Protein AF-A0A183BVH8-F1 (afdb_monomer)

Foldseek 3Di:
DVPVVVVVVVVVVVVVVVVVVVVVVVVVVVVVVVVVVVVVVVVVVVVVVVVVVVVVVVVVVVVVVVVVVVVVVVVVVVVVVVVVVVVVDPDDDDDPDDPDDDDDDPDPPDDDPDDDDDDPPDPPDDPPVRVVVVVVVVCCVVVPDDDCPPPDPVVVVVVVVVVVVVD

Structure (mmCIF, N/CA/C/O backbone):
data_AF-A0A183BVH8-F1
#
_entry.id   AF-A0A183BVH8-F1
#
loop_
_atom_site.group_PDB
_atom_site.id
_atom_site.type_symbol
_atom_site.label_atom_id
_atom_site.label_alt_id
_atom_site.label_comp_id
_atom_site.label_asym_id
_atom_site.label_entity_id
_atom_site.label_seq_id
_atom_site.pdbx_PDB_ins_code
_atom_site.Cartn_x
_atom_site.Cartn_y
_atom_site.Cartn_z
_atom_site.occupancy
_atom_site.B_iso_or_equiv
_atom_site.auth_seq_id
_atom_site.auth_comp_id
_atom_site.auth_asym_id
_atom_site.auth_atom_id
_atom_site.pdbx_PDB_model_num
ATOM 1 N N . MET A 1 1 ? -17.096 -1.509 66.955 1.00 57.09 1 MET A N 1
ATOM 2 C CA . MET A 1 1 ? -16.947 -2.486 65.858 1.00 57.09 1 MET A CA 1
ATOM 3 C C . MET A 1 1 ? -17.703 -2.060 64.598 1.00 57.09 1 MET A C 1
ATOM 5 O O . MET A 1 1 ? -17.088 -2.008 63.557 1.00 57.09 1 MET A O 1
ATOM 9 N N . ALA A 1 2 ? -18.964 -1.615 64.663 1.00 66.88 2 ALA A N 1
ATOM 10 C CA . ALA A 1 2 ? -19.737 -1.286 63.450 1.00 66.88 2 ALA A CA 1
ATOM 11 C C . ALA A 1 2 ? -19.258 -0.079 62.595 1.00 66.88 2 ALA A C 1
ATOM 13 O O . ALA A 1 2 ? -19.595 -0.014 61.417 1.00 66.88 2 ALA A O 1
ATOM 14 N N . LEU A 1 3 ? -18.508 0.884 63.154 1.00 65.25 3 LEU A N 1
ATOM 15 C CA . LEU A 1 3 ? -18.045 2.077 62.417 1.00 65.25 3 LEU A CA 1
ATOM 16 C C . LEU A 1 3 ? -16.794 1.812 61.563 1.00 65.25 3 LEU A C 1
ATOM 18 O O . LEU A 1 3 ? -16.728 2.256 60.422 1.00 65.25 3 LEU A O 1
ATOM 22 N N . THR A 1 4 ? -15.839 1.044 62.092 1.00 74.44 4 THR A N 1
ATOM 23 C CA . THR A 1 4 ? -14.594 0.675 61.399 1.00 74.44 4 THR A CA 1
ATOM 24 C C . THR A 1 4 ? -14.875 -0.203 60.183 1.00 74.44 4 THR A C 1
ATOM 26 O O . THR A 1 4 ? -14.330 0.030 59.110 1.00 74.44 4 THR A O 1
ATOM 29 N N . ASP A 1 5 ? -15.829 -1.127 60.309 1.00 81.00 5 ASP A N 1
ATOM 30 C CA . ASP A 1 5 ? -16.226 -2.027 59.223 1.00 81.00 5 ASP A CA 1
ATOM 31 C C . ASP A 1 5 ? -16.915 -1.270 58.068 1.00 81.00 5 ASP A C 1
ATOM 33 O O . ASP A 1 5 ? -16.875 -1.697 56.914 1.00 81.00 5 ASP A O 1
ATOM 37 N N . PHE A 1 6 ? -17.559 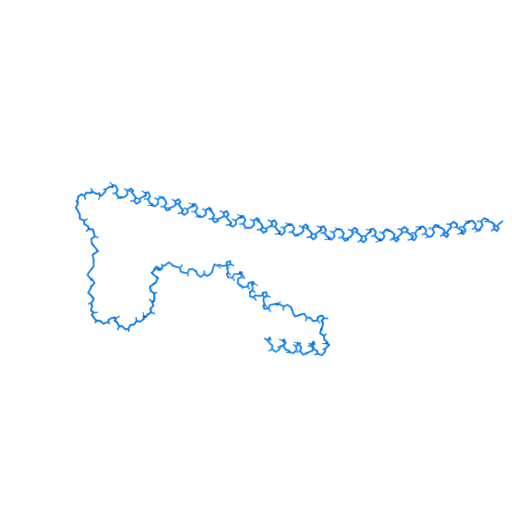-0.132 58.357 1.00 81.19 6 PHE A N 1
ATOM 38 C CA . PHE A 1 6 ? -18.201 0.715 57.347 1.00 81.19 6 PHE A CA 1
ATOM 39 C C . PHE A 1 6 ? -17.182 1.592 56.604 1.00 81.19 6 PHE A C 1
ATOM 41 O O . PHE A 1 6 ? -17.281 1.773 55.389 1.00 81.19 6 PHE A O 1
ATOM 48 N N . GLU A 1 7 ? -16.178 2.108 57.316 1.00 85.06 7 GLU A N 1
ATOM 49 C CA . GLU A 1 7 ? -15.060 2.852 56.726 1.00 85.06 7 GLU A CA 1
ATOM 50 C C . GLU A 1 7 ? -14.190 1.959 55.834 1.00 85.06 7 GLU A C 1
ATOM 52 O O . GLU A 1 7 ? -13.820 2.369 54.731 1.00 85.06 7 GLU A O 1
ATOM 57 N N . GLU A 1 8 ? -13.931 0.719 56.256 1.00 87.50 8 GLU A N 1
ATOM 58 C CA . GLU A 1 8 ? -13.212 -0.269 55.449 1.00 87.50 8 GLU A CA 1
ATOM 59 C C . GLU A 1 8 ? -13.975 -0.645 54.177 1.00 87.50 8 GLU A C 1
ATOM 61 O O . GLU A 1 8 ? -13.378 -0.661 53.101 1.00 87.50 8 GLU A O 1
ATOM 66 N N . LYS A 1 9 ? -15.294 -0.862 54.258 1.00 87.69 9 LYS A N 1
ATOM 67 C CA . LYS A 1 9 ? -16.128 -1.121 53.070 1.00 87.69 9 LYS A CA 1
ATOM 68 C C . LYS A 1 9 ? -16.124 0.048 52.094 1.00 87.69 9 LYS A C 1
ATOM 70 O O . LYS A 1 9 ? -15.887 -0.155 50.910 1.00 87.69 9 LYS A O 1
ATOM 75 N N . ARG A 1 10 ? -16.293 1.281 52.583 1.00 90.62 10 ARG A N 1
ATOM 76 C CA . ARG A 1 10 ? -16.225 2.484 51.736 1.00 90.62 10 ARG A CA 1
ATOM 77 C C . ARG A 1 10 ? -14.861 2.614 51.054 1.00 90.62 10 ARG A C 1
ATOM 79 O O . ARG A 1 10 ? -14.787 3.032 49.900 1.00 90.62 10 ARG A O 1
ATOM 86 N N . ARG A 1 11 ? -13.779 2.292 51.766 1.00 93.56 11 ARG A N 1
ATOM 87 C CA . ARG A 1 11 ? -12.427 2.318 51.204 1.00 93.56 11 ARG A CA 1
ATOM 88 C C . ARG A 1 11 ? -12.255 1.245 50.130 1.00 93.56 11 ARG A C 1
ATOM 90 O O . ARG A 1 11 ? -11.785 1.570 49.050 1.00 93.56 11 ARG A O 1
ATOM 97 N N . GLN A 1 12 ? -12.701 0.017 50.389 1.00 92.56 12 GLN A N 1
ATOM 98 C CA . GLN A 1 12 ? -12.647 -1.079 49.419 1.00 92.56 12 GLN A CA 1
ATOM 99 C C . GLN A 1 12 ? -13.472 -0.785 48.162 1.00 92.56 12 GLN A C 1
ATOM 101 O O . GLN A 1 12 ? -12.990 -1.021 47.062 1.00 92.56 12 GLN A O 1
ATOM 106 N N . GLU A 1 13 ? -14.676 -0.233 48.303 1.00 90.44 13 GLU A N 1
ATOM 107 C CA . GLU A 1 13 ? -15.511 0.169 47.164 1.00 90.44 13 GLU A CA 1
ATOM 108 C C . GLU A 1 13 ? -14.836 1.265 46.335 1.00 90.44 13 GLU A C 1
ATOM 110 O O . GLU A 1 13 ? -14.831 1.210 45.106 1.00 90.44 13 GLU A O 1
ATOM 115 N N . LYS A 1 14 ? -14.217 2.248 46.996 1.00 94.00 14 LYS A N 1
ATOM 116 C CA . LYS A 1 14 ? -13.467 3.303 46.313 1.00 94.00 14 LYS A CA 1
ATOM 117 C C . LYS A 1 14 ? -12.243 2.752 45.583 1.00 94.00 14 LYS A C 1
ATOM 119 O O . LYS A 1 14 ? -12.047 3.081 44.418 1.00 94.00 14 LYS A O 1
ATOM 124 N N . ASP A 1 15 ? -11.472 1.888 46.235 1.00 94.38 15 ASP A N 1
ATOM 125 C CA . ASP A 1 15 ? -10.290 1.260 45.644 1.00 94.38 15 ASP A CA 1
ATOM 126 C C . ASP A 1 15 ? -10.683 0.360 44.454 1.00 94.38 15 ASP A C 1
ATOM 128 O O . ASP A 1 15 ? -10.001 0.357 43.432 1.00 94.38 15 ASP A O 1
ATOM 132 N N . GLN A 1 16 ? -11.816 -0.350 44.529 1.00 94.75 16 GLN A N 1
ATOM 133 C CA . GLN A 1 16 ? -12.365 -1.127 43.409 1.00 94.75 16 GLN A CA 1
ATOM 134 C C . GLN A 1 16 ? -12.756 -0.228 42.230 1.00 94.75 16 GLN A C 1
ATOM 136 O O . GLN A 1 16 ? -12.346 -0.497 41.102 1.00 94.75 16 GLN A O 1
ATOM 141 N N . MET A 1 17 ? -13.474 0.871 42.484 1.00 91.94 17 MET A N 1
ATOM 142 C CA . MET A 1 17 ? -13.847 1.831 41.438 1.00 91.94 17 MET A CA 1
ATOM 143 C C . MET A 1 17 ? -12.625 2.503 40.795 1.00 91.94 17 MET A C 1
ATOM 145 O O . MET A 1 17 ? -12.581 2.665 39.573 1.00 91.94 17 MET A O 1
ATOM 149 N N . ASP A 1 18 ? -11.621 2.878 41.590 1.00 94.38 18 ASP A N 1
ATOM 150 C CA . ASP A 1 18 ? -10.393 3.503 41.093 1.00 94.38 18 ASP A CA 1
ATOM 151 C C . ASP A 1 18 ? -9.566 2.512 40.254 1.00 94.38 18 ASP A C 1
ATOM 153 O O . ASP A 1 18 ? -9.061 2.877 39.186 1.00 94.38 18 ASP A O 1
ATOM 157 N N . ASN A 1 19 ? -9.499 1.243 40.671 1.00 95.25 19 ASN A N 1
ATOM 158 C CA . ASN A 1 19 ? -8.846 0.177 39.911 1.00 95.25 19 ASN A CA 1
ATOM 159 C C . ASN A 1 19 ? -9.555 -0.084 38.577 1.00 95.25 19 ASN A C 1
ATOM 161 O O . ASN A 1 19 ? -8.899 -0.056 37.534 1.00 95.25 19 ASN A O 1
ATOM 165 N N . GLU A 1 20 ? -10.881 -0.244 38.571 1.00 94.38 20 GLU A N 1
ATOM 166 C CA . GLU A 1 20 ? -11.659 -0.436 37.339 1.00 94.38 20 GLU A CA 1
ATOM 167 C C . GLU A 1 20 ? -11.492 0.744 36.371 1.00 94.38 20 GLU A C 1
ATOM 169 O O . GLU A 1 20 ? -11.304 0.564 35.162 1.00 94.38 20 GLU A O 1
ATOM 174 N N . LEU A 1 21 ? -11.490 1.973 36.896 1.00 94.50 21 LEU A N 1
ATOM 175 C CA . LEU A 1 21 ? -11.267 3.171 36.094 1.00 94.50 21 LEU A CA 1
ATOM 176 C C . LEU A 1 21 ? -9.845 3.216 35.515 1.00 94.50 21 LEU A C 1
ATOM 178 O O . LEU A 1 21 ? -9.660 3.642 34.368 1.00 94.50 21 LEU A O 1
ATOM 182 N N . SER A 1 22 ? -8.846 2.778 36.284 1.00 95.69 22 SER A N 1
ATOM 183 C CA . SER A 1 22 ? -7.456 2.689 35.832 1.00 95.69 22 SER A CA 1
ATOM 184 C C . SER A 1 22 ? -7.299 1.667 34.702 1.00 95.69 22 SER A C 1
ATOM 186 O O . SER A 1 22 ? -6.742 2.005 33.655 1.00 95.69 22 SER A O 1
ATOM 188 N N . GLU A 1 23 ? -7.911 0.486 34.831 1.00 96.38 23 GLU A N 1
ATOM 189 C CA . GLU A 1 23 ? -7.872 -0.563 33.812 1.00 96.38 23 GLU A CA 1
ATOM 190 C C . GLU A 1 23 ? -8.551 -0.118 32.515 1.00 96.38 23 GLU A C 1
ATOM 192 O O . GLU A 1 23 ? -8.048 -0.349 31.411 1.00 96.38 23 GLU A O 1
ATOM 197 N N . LEU A 1 24 ? -9.704 0.549 32.619 1.00 95.31 24 LEU A N 1
ATOM 198 C CA . LEU A 1 24 ? -10.416 1.072 31.455 1.00 95.31 24 LEU A CA 1
ATOM 199 C C . LEU A 1 24 ? -9.587 2.124 30.711 1.00 95.31 24 LEU A C 1
ATOM 201 O O . LEU A 1 24 ? -9.549 2.117 29.473 1.00 95.31 24 LEU A O 1
ATOM 205 N N . ARG A 1 25 ? -8.901 3.006 31.445 1.00 95.62 25 ARG A N 1
ATOM 206 C CA . ARG A 1 25 ? -7.986 4.000 30.868 1.00 95.62 25 ARG A CA 1
ATOM 207 C C . ARG A 1 25 ? -6.783 3.336 30.213 1.00 95.62 25 ARG A C 1
ATOM 209 O O . ARG A 1 25 ? -6.469 3.678 29.075 1.00 95.62 25 ARG A O 1
ATOM 216 N N . GLU A 1 26 ? -6.164 2.356 30.863 1.00 96.12 26 GLU A N 1
ATOM 217 C CA . GLU A 1 26 ? -5.031 1.614 30.308 1.00 96.12 26 GLU A CA 1
ATOM 218 C C . GLU A 1 26 ? -5.421 0.891 29.011 1.00 96.12 26 GLU A C 1
ATOM 220 O O . GLU A 1 26 ? -4.751 1.040 27.990 1.00 96.12 26 GLU A O 1
ATOM 225 N N . ARG A 1 27 ? -6.580 0.219 28.976 1.00 95.12 27 ARG A N 1
ATOM 226 C CA . ARG A 1 27 ? -7.105 -0.413 27.750 1.00 95.12 27 ARG A CA 1
ATOM 227 C C . ARG A 1 27 ? -7.407 0.595 26.642 1.00 95.12 27 ARG A C 1
ATOM 229 O O . ARG A 1 27 ? -7.342 0.252 25.460 1.00 95.12 27 ARG A O 1
ATOM 236 N N . GLN A 1 28 ? -7.803 1.824 26.971 1.00 93.75 28 GLN A N 1
ATOM 237 C C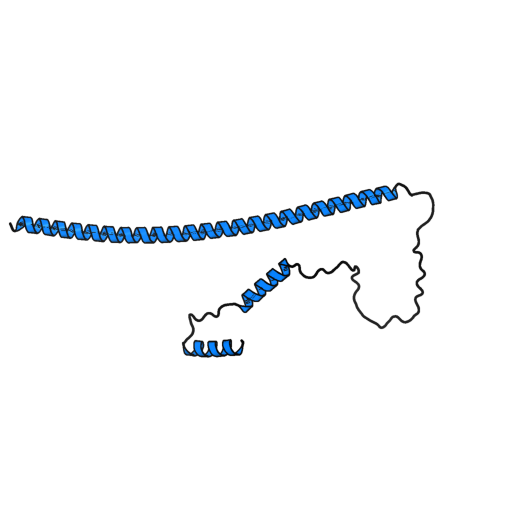A . GLN A 1 28 ? -7.975 2.876 25.963 1.00 93.75 28 GLN A CA 1
ATOM 238 C C . GLN A 1 28 ? -6.638 3.391 25.435 1.00 93.75 28 GLN A C 1
ATOM 240 O O . GLN A 1 28 ? -6.514 3.585 24.224 1.00 93.75 28 GLN A O 1
ATOM 245 N N . ILE A 1 29 ? -5.659 3.604 26.317 1.00 96.12 29 ILE A N 1
ATOM 246 C CA . ILE A 1 29 ? -4.307 4.032 25.946 1.00 96.12 29 ILE A CA 1
ATOM 247 C C . ILE A 1 29 ? -3.677 2.971 25.053 1.00 96.12 29 ILE A C 1
ATOM 249 O O . ILE A 1 29 ? -3.266 3.293 23.946 1.00 96.12 29 ILE A O 1
ATOM 253 N N . ARG A 1 30 ? -3.741 1.700 25.451 1.00 95.88 30 ARG A N 1
ATOM 254 C CA . ARG A 1 30 ? -3.239 0.575 24.663 1.00 95.88 30 ARG A CA 1
ATOM 255 C C . ARG A 1 30 ? -3.845 0.525 23.259 1.00 95.88 30 ARG A C 1
ATOM 257 O O . ARG A 1 30 ? -3.108 0.489 22.285 1.00 95.88 30 ARG A O 1
ATOM 264 N N . ARG A 1 31 ? -5.170 0.658 23.125 1.00 93.94 31 ARG A N 1
ATOM 265 C CA . ARG A 1 31 ? -5.837 0.715 21.807 1.00 93.94 31 ARG A CA 1
ATOM 266 C C . ARG A 1 31 ? -5.468 1.947 20.976 1.00 93.94 31 ARG A C 1
ATOM 268 O O . ARG A 1 31 ? -5.634 1.946 19.757 1.00 93.94 31 ARG A O 1
ATOM 275 N N . LYS A 1 32 ? -5.076 3.056 21.606 1.00 96.62 32 LYS A N 1
ATOM 276 C CA . LYS A 1 32 ? -4.555 4.231 20.888 1.00 96.62 32 LYS A CA 1
ATOM 277 C C . LYS A 1 32 ? -3.112 4.000 20.448 1.00 96.62 32 LYS A C 1
ATOM 279 O O . LYS A 1 32 ? -2.790 4.335 19.315 1.00 96.62 32 LYS A O 1
ATOM 284 N N . GLU A 1 33 ? -2.292 3.410 21.309 1.00 94.81 33 GLU A N 1
ATOM 285 C CA . GLU A 1 33 ? -0.899 3.064 21.033 1.00 94.81 33 GLU A CA 1
ATOM 286 C C . GLU A 1 33 ? -0.805 2.050 19.886 1.00 94.81 33 GLU A C 1
ATOM 288 O O . GLU A 1 33 ? -0.092 2.300 18.924 1.00 94.81 33 GLU A O 1
ATOM 293 N N . GLU A 1 34 ? -1.599 0.976 19.926 1.00 92.69 34 GLU A N 1
ATOM 294 C CA . GLU A 1 34 ? -1.659 -0.057 18.881 1.00 92.69 34 GLU A CA 1
ATOM 295 C C . GLU A 1 34 ? -2.040 0.552 17.524 1.00 92.69 34 GLU A C 1
ATOM 297 O O . GLU A 1 34 ? -1.325 0.375 16.543 1.00 92.69 34 GLU A O 1
ATOM 302 N N . ARG A 1 35 ? -3.089 1.387 17.472 1.00 93.25 35 ARG A N 1
ATOM 303 C CA . ARG A 1 35 ? -3.467 2.097 16.234 1.00 93.25 35 ARG A CA 1
ATOM 304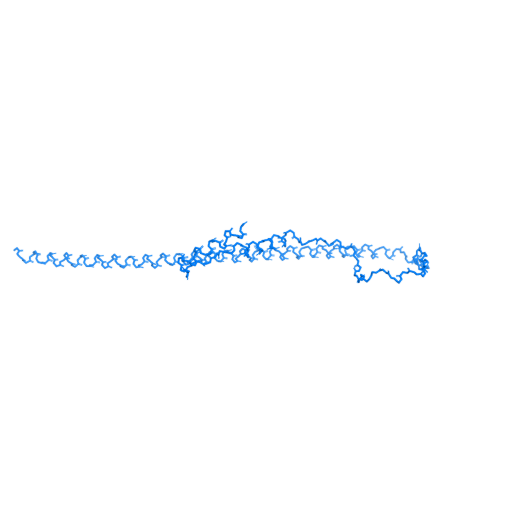 C C . ARG A 1 35 ? -2.373 3.035 15.732 1.00 93.25 35 ARG A C 1
ATOM 306 O O . ARG A 1 35 ? -2.144 3.119 14.530 1.00 93.25 35 ARG A O 1
ATOM 313 N N . LYS A 1 36 ? -1.699 3.740 16.642 1.00 94.56 36 LYS A N 1
ATOM 314 C CA . LYS A 1 36 ? -0.596 4.644 16.300 1.00 94.56 36 LYS A CA 1
ATOM 315 C C . LYS A 1 36 ? 0.608 3.870 15.754 1.00 94.56 36 LYS A C 1
ATOM 317 O O . LYS A 1 36 ? 1.251 4.347 14.824 1.00 94.56 36 LYS A O 1
ATOM 322 N N . GLN A 1 37 ? 0.909 2.699 16.314 1.00 93.62 37 GLN A N 1
ATOM 323 C CA . GLN A 1 37 ? 1.978 1.819 15.841 1.00 93.62 37 GLN A CA 1
ATOM 324 C C . GLN A 1 37 ? 1.643 1.239 14.464 1.00 93.62 37 GLN A C 1
ATOM 326 O O . GLN A 1 37 ? 2.449 1.380 13.549 1.00 93.62 37 GLN A O 1
ATOM 331 N N . GLU A 1 38 ? 0.435 0.705 14.269 1.00 89.31 38 GLU A N 1
ATOM 332 C CA . GLU A 1 38 ? -0.016 0.193 12.967 1.00 89.31 38 GLU A CA 1
ATOM 333 C C . GLU A 1 38 ? -0.010 1.281 11.877 1.00 89.31 38 GLU A C 1
ATOM 335 O O . GLU A 1 38 ? 0.426 1.044 10.746 1.00 89.31 38 GLU A O 1
ATOM 340 N N . GLU A 1 39 ? -0.448 2.502 12.203 1.00 91.50 39 GLU A N 1
ATOM 341 C CA . GLU A 1 39 ? -0.404 3.637 11.276 1.00 91.50 39 GLU A CA 1
ATOM 342 C C . GLU A 1 39 ? 1.039 4.038 10.938 1.00 91.50 39 GLU A C 1
ATOM 344 O O . GLU A 1 39 ? 1.360 4.271 9.769 1.00 91.50 39 GLU A O 1
ATOM 349 N N . ALA A 1 40 ? 1.928 4.069 11.935 1.00 94.50 40 ALA A N 1
ATOM 350 C CA . ALA A 1 40 ? 3.341 4.362 11.734 1.00 94.50 40 ALA A CA 1
ATOM 351 C C . ALA A 1 40 ? 4.034 3.294 10.871 1.00 94.50 40 ALA A C 1
ATOM 353 O O . ALA A 1 40 ? 4.803 3.645 9.974 1.00 94.50 40 ALA A O 1
ATOM 354 N N . GLU A 1 41 ? 3.733 2.012 11.080 1.00 93.00 41 GLU A N 1
ATOM 355 C CA . GLU A 1 41 ? 4.257 0.908 10.270 1.00 93.00 41 GLU A CA 1
ATOM 356 C C . GLU A 1 41 ? 3.755 0.975 8.825 1.00 93.00 41 GLU A C 1
ATOM 358 O O . GLU A 1 41 ? 4.545 0.857 7.883 1.00 93.00 41 GLU A O 1
ATOM 363 N N . MET A 1 42 ? 2.461 1.244 8.617 1.00 87.00 42 MET A N 1
ATOM 364 C CA . MET A 1 42 ? 1.921 1.447 7.271 1.00 87.00 42 MET A CA 1
ATOM 365 C C . MET A 1 42 ? 2.533 2.668 6.579 1.00 87.00 42 MET A C 1
ATOM 367 O O . MET A 1 42 ? 2.852 2.599 5.389 1.00 87.00 42 MET A O 1
ATOM 371 N N . ALA A 1 43 ? 2.730 3.774 7.297 1.00 92.94 43 ALA A N 1
ATOM 372 C CA . ALA A 1 43 ? 3.373 4.966 6.755 1.00 92.94 43 ALA A CA 1
ATOM 373 C C . ALA A 1 43 ? 4.849 4.711 6.407 1.00 92.94 43 ALA A C 1
ATOM 375 O O . ALA A 1 43 ? 5.308 5.122 5.339 1.00 92.94 43 ALA A O 1
ATOM 376 N N . ALA A 1 44 ? 5.585 3.993 7.259 1.00 90.19 44 ALA A N 1
ATOM 377 C CA . ALA A 1 44 ? 6.971 3.609 7.005 1.00 90.19 44 ALA A CA 1
ATOM 378 C C . ALA A 1 44 ? 7.087 2.688 5.783 1.00 90.19 44 ALA A C 1
ATOM 380 O O . ALA A 1 44 ? 7.936 2.915 4.920 1.00 90.19 44 ALA A O 1
ATOM 381 N N . ARG A 1 45 ? 6.186 1.707 5.652 1.00 88.25 45 ARG A N 1
ATOM 382 C CA . ARG A 1 45 ? 6.138 0.812 4.491 1.00 88.25 45 ARG A CA 1
ATOM 383 C C . ARG A 1 45 ? 5.850 1.571 3.196 1.00 88.25 45 ARG A C 1
ATOM 385 O O . ARG A 1 45 ? 6.537 1.351 2.204 1.00 88.25 45 ARG A O 1
ATOM 392 N N . ARG A 1 46 ? 4.902 2.517 3.214 1.00 88.81 46 ARG A N 1
ATOM 393 C CA . ARG A 1 46 ? 4.626 3.392 2.059 1.00 88.81 46 ARG A CA 1
ATOM 394 C C . ARG A 1 46 ? 5.845 4.225 1.672 1.00 88.81 46 ARG A C 1
ATOM 396 O O . ARG A 1 46 ? 6.189 4.261 0.497 1.00 88.81 46 ARG A O 1
ATOM 403 N N . ARG A 1 47 ? 6.534 4.829 2.648 1.00 90.19 47 ARG A N 1
ATOM 404 C CA . ARG A 1 47 ? 7.769 5.589 2.394 1.00 90.19 47 ARG A CA 1
ATOM 405 C C . ARG A 1 47 ? 8.866 4.718 1.791 1.00 90.19 47 ARG A C 1
ATOM 407 O O . ARG A 1 47 ? 9.516 5.146 0.847 1.00 90.19 47 ARG A O 1
ATOM 414 N N . GLN A 1 48 ? 9.054 3.499 2.296 1.00 90.56 48 GLN A N 1
ATOM 415 C CA . GLN A 1 48 ? 10.057 2.583 1.757 1.00 90.56 48 GLN A CA 1
ATOM 416 C C . GLN A 1 48 ? 9.729 2.163 0.316 1.00 90.56 48 GLN A C 1
ATOM 418 O O . GLN A 1 48 ? 10.628 2.103 -0.521 1.00 90.56 48 GLN A O 1
ATOM 423 N N . ASP A 1 49 ? 8.459 1.895 0.010 1.00 88.00 49 ASP A N 1
ATOM 424 C CA . ASP A 1 49 ? 8.026 1.543 -1.344 1.00 88.00 49 ASP A CA 1
ATOM 425 C C . ASP A 1 49 ? 8.154 2.730 -2.317 1.00 88.00 49 ASP A C 1
ATOM 427 O O . ASP A 1 49 ? 8.590 2.543 -3.454 1.00 88.00 49 ASP A O 1
ATOM 431 N N . GLU A 1 50 ? 7.837 3.954 -1.881 1.00 88.94 50 GLU A N 1
ATOM 432 C CA . GLU A 1 50 ? 8.062 5.181 -2.659 1.00 88.94 50 GLU A CA 1
ATOM 433 C C . GLU A 1 50 ? 9.552 5.443 -2.897 1.00 88.94 50 GLU A C 1
ATOM 435 O O . GLU A 1 50 ? 9.951 5.754 -4.019 1.00 88.94 50 GLU A O 1
ATOM 440 N N . GLU A 1 51 ? 10.397 5.260 -1.881 1.00 88.06 51 GLU A N 1
ATOM 441 C CA . GLU A 1 51 ? 11.845 5.432 -2.010 1.00 88.06 51 GLU A CA 1
ATOM 442 C C . GLU A 1 51 ? 12.460 4.381 -2.943 1.00 88.06 51 GLU A C 1
ATOM 444 O O . GLU A 1 51 ? 13.325 4.710 -3.755 1.00 88.06 51 GLU A O 1
ATOM 449 N N . ARG A 1 52 ? 11.988 3.128 -2.887 1.00 89.50 52 ARG A N 1
ATOM 450 C CA . ARG A 1 52 ? 12.392 2.072 -3.830 1.00 89.50 52 ARG A CA 1
ATOM 451 C C . ARG A 1 52 ? 11.991 2.420 -5.257 1.00 89.50 52 ARG A C 1
ATOM 453 O O . ARG A 1 52 ? 12.837 2.363 -6.141 1.00 89.50 52 ARG A O 1
ATOM 460 N N . ARG A 1 53 ? 10.745 2.851 -5.481 1.00 89.50 53 ARG A N 1
ATOM 461 C CA . ARG A 1 53 ? 10.296 3.294 -6.812 1.00 89.50 53 ARG A CA 1
ATOM 462 C C . ARG A 1 53 ? 11.130 4.456 -7.332 1.00 89.50 53 ARG A C 1
ATOM 464 O O . ARG A 1 53 ? 11.563 4.424 -8.477 1.00 89.50 53 ARG A O 1
ATOM 471 N N . ARG A 1 54 ? 11.401 5.446 -6.482 1.00 91.06 54 ARG A N 1
ATOM 472 C CA . ARG A 1 54 ? 12.228 6.596 -6.845 1.00 91.06 54 ARG A CA 1
ATOM 473 C C . ARG A 1 54 ? 13.653 6.178 -7.211 1.00 91.06 54 ARG A C 1
ATOM 475 O O . ARG A 1 54 ? 14.159 6.625 -8.233 1.00 91.06 54 ARG A O 1
ATOM 482 N N . LYS A 1 55 ? 14.279 5.298 -6.424 1.00 91.50 55 LYS A N 1
ATOM 483 C CA . LYS A 1 55 ? 15.613 4.750 -6.723 1.00 91.50 55 LYS A CA 1
ATOM 484 C C . LYS A 1 55 ? 15.627 3.970 -8.035 1.00 91.50 55 LYS A C 1
ATOM 486 O O . LYS A 1 55 ? 16.521 4.184 -8.846 1.00 91.50 55 LYS A O 1
ATOM 491 N N . ASP A 1 56 ? 14.621 3.135 -8.282 1.00 86.88 56 ASP A N 1
ATOM 492 C CA . ASP A 1 56 ? 14.511 2.366 -9.524 1.00 86.88 56 ASP A CA 1
ATOM 493 C C . ASP A 1 56 ? 14.323 3.280 -10.752 1.00 86.88 56 ASP A C 1
ATOM 495 O O . ASP A 1 56 ? 14.886 3.024 -11.820 1.00 86.88 56 ASP A O 1
ATOM 499 N N . GLU A 1 57 ? 13.550 4.361 -10.621 1.00 87.56 57 GLU A N 1
ATOM 500 C CA . GLU A 1 57 ? 13.364 5.371 -11.671 1.00 87.56 57 GLU A CA 1
ATOM 501 C C . GLU A 1 57 ? 14.639 6.186 -11.923 1.00 87.56 57 GLU A C 1
ATOM 503 O O . GLU A 1 57 ? 15.027 6.377 -13.080 1.00 87.56 57 GLU A O 1
ATOM 508 N N . GLU A 1 58 ? 15.325 6.617 -10.862 1.00 88.88 58 GLU A N 1
ATOM 509 C CA . GLU A 1 58 ? 16.608 7.320 -10.947 1.00 88.88 58 GLU A CA 1
ATOM 510 C C . GLU A 1 58 ? 17.694 6.421 -11.563 1.00 88.88 58 GLU A C 1
ATOM 512 O O . GLU A 1 58 ? 18.424 6.871 -12.445 1.00 88.88 58 GLU A O 1
ATOM 517 N N . GLU A 1 59 ? 17.756 5.133 -11.210 1.00 89.50 59 GLU A N 1
ATOM 518 C CA . GLU A 1 59 ? 18.711 4.178 -11.786 1.00 89.50 59 GLU A CA 1
ATOM 519 C C . GLU A 1 59 ? 18.403 3.879 -13.262 1.00 89.50 59 GLU A C 1
ATOM 521 O O . GLU A 1 59 ? 19.314 3.825 -14.096 1.00 89.50 59 GLU A O 1
ATOM 526 N N . ARG A 1 60 ? 17.123 3.729 -13.630 1.00 87.31 60 ARG A N 1
ATOM 527 C CA . ARG A 1 60 ? 16.715 3.585 -15.039 1.00 87.31 60 ARG A CA 1
ATOM 528 C C . ARG A 1 60 ? 17.089 4.816 -15.856 1.00 87.31 60 ARG A C 1
ATOM 530 O O . ARG A 1 60 ? 17.598 4.669 -16.968 1.00 87.31 60 ARG A O 1
ATOM 537 N N . LYS A 1 61 ? 16.866 6.013 -15.310 1.00 91.75 61 LYS A N 1
ATOM 538 C CA . LYS A 1 61 ? 17.235 7.273 -15.962 1.00 91.75 61 LYS A CA 1
ATOM 539 C C . LYS A 1 61 ? 18.753 7.410 -16.092 1.00 91.75 61 LYS A C 1
ATOM 541 O O . LYS A 1 61 ? 19.229 7.717 -17.180 1.00 91.75 61 LYS A O 1
ATOM 546 N N . ALA A 1 62 ? 19.509 7.102 -15.039 1.00 91.88 62 ALA A N 1
ATOM 547 C CA . ALA A 1 62 ? 20.969 7.140 -15.055 1.00 91.88 62 ALA A CA 1
ATOM 548 C C . ALA A 1 62 ? 21.557 6.164 -16.088 1.00 91.88 62 ALA A C 1
ATOM 550 O O . ALA A 1 62 ? 22.432 6.543 -16.865 1.00 91.88 62 ALA A O 1
ATOM 551 N N . LYS A 1 63 ? 21.037 4.931 -16.177 1.00 91.38 63 LYS A N 1
ATOM 552 C CA . LYS A 1 63 ? 21.449 3.966 -17.213 1.00 91.38 63 LYS A CA 1
ATOM 553 C C . LYS A 1 63 ? 21.146 4.472 -18.622 1.00 91.38 63 LYS A C 1
ATOM 555 O O . LYS A 1 63 ? 21.993 4.355 -19.503 1.00 91.38 63 LYS A O 1
ATOM 560 N N . ALA A 1 64 ? 19.972 5.069 -18.831 1.00 90.94 64 ALA A N 1
ATOM 561 C CA . ALA A 1 64 ? 19.605 5.641 -20.122 1.00 90.94 64 ALA A CA 1
ATOM 562 C C . ALA A 1 64 ? 20.504 6.826 -20.519 1.00 90.94 64 ALA A C 1
ATOM 564 O O . ALA A 1 64 ? 20.866 6.941 -21.690 1.00 90.94 64 ALA A O 1
ATOM 565 N N . GLU A 1 65 ? 20.891 7.685 -19.571 1.00 90.31 65 GLU A N 1
ATOM 566 C CA . GLU A 1 65 ? 21.832 8.778 -19.839 1.00 90.31 65 GLU A CA 1
ATOM 567 C C . GLU A 1 65 ? 23.239 8.263 -20.147 1.00 90.31 65 GLU A C 1
ATOM 569 O O . GLU A 1 65 ? 23.822 8.706 -21.133 1.00 90.31 65 GLU A O 1
ATOM 574 N N . VAL A 1 66 ? 23.751 7.275 -19.406 1.00 90.62 66 VAL A N 1
ATOM 575 C CA . VAL A 1 66 ? 25.060 6.655 -19.686 1.00 90.62 66 VAL A CA 1
ATOM 576 C C . VAL A 1 66 ? 25.090 5.973 -21.058 1.00 90.62 66 VAL A C 1
ATOM 578 O O . VAL A 1 66 ? 26.066 6.091 -21.796 1.00 90.62 66 VAL A O 1
ATOM 581 N N . ASP A 1 67 ? 24.027 5.268 -21.441 1.00 87.31 67 ASP A N 1
ATOM 582 C CA . ASP A 1 67 ? 23.953 4.653 -22.769 1.00 87.31 67 ASP A CA 1
ATOM 583 C C . ASP A 1 67 ? 23.828 5.707 -23.879 1.00 87.31 67 ASP A C 1
ATOM 585 O O . ASP A 1 67 ? 24.377 5.534 -24.974 1.00 87.31 67 ASP A O 1
ATOM 589 N N . LYS A 1 68 ? 23.138 6.822 -23.611 1.00 91.62 68 LYS A N 1
ATOM 590 C CA . LYS A 1 68 ? 23.033 7.945 -24.547 1.00 91.62 68 LYS A CA 1
ATOM 591 C C . LYS A 1 68 ? 24.385 8.631 -24.742 1.00 91.62 68 LYS A C 1
ATOM 593 O O . LYS A 1 68 ? 24.763 8.841 -25.894 1.00 91.62 68 LYS A O 1
ATOM 598 N N . THR A 1 69 ? 25.122 8.915 -23.668 1.00 89.06 69 THR A N 1
ATOM 599 C CA . THR A 1 69 ? 26.452 9.537 -23.756 1.00 89.06 69 THR A CA 1
ATOM 600 C C . THR A 1 69 ? 27.437 8.624 -24.473 1.00 89.06 69 THR A C 1
ATOM 602 O O . THR A 1 69 ? 28.073 9.074 -25.421 1.00 89.06 69 THR A O 1
ATOM 605 N N . LYS A 1 70 ? 27.472 7.320 -24.159 1.00 90.88 70 LYS A N 1
ATOM 606 C CA . LYS A 1 70 ? 28.291 6.342 -24.904 1.00 90.88 70 LYS A CA 1
ATOM 607 C C . LYS A 1 70 ? 27.960 6.322 -26.394 1.00 90.88 70 LYS A C 1
ATOM 609 O O . LYS A 1 70 ? 28.851 6.318 -27.238 1.00 90.88 70 LYS A O 1
ATOM 614 N N . ARG A 1 71 ? 26.671 6.354 -26.748 1.00 89.25 71 ARG A N 1
ATOM 615 C CA . ARG A 1 71 ? 26.238 6.367 -28.152 1.00 89.25 71 ARG A CA 1
ATOM 616 C C . ARG A 1 71 ? 26.599 7.671 -28.866 1.00 89.25 71 ARG A C 1
ATOM 618 O O . ARG A 1 71 ? 26.860 7.645 -30.069 1.00 89.25 71 ARG A O 1
ATOM 625 N N . GLU A 1 72 ? 26.574 8.802 -28.170 1.00 89.81 72 GLU A N 1
ATOM 626 C CA . GLU A 1 72 ? 27.015 10.098 -28.698 1.00 89.81 72 GLU A CA 1
ATOM 627 C C . GLU A 1 72 ? 28.538 10.154 -28.859 1.00 89.81 72 GLU A C 1
ATOM 629 O O . GLU A 1 72 ? 29.012 10.605 -29.902 1.00 89.81 72 GLU A O 1
ATOM 634 N N . GLU A 1 73 ? 29.301 9.615 -27.908 1.00 87.69 73 GLU A N 1
ATOM 635 C CA . GLU A 1 73 ? 30.758 9.474 -27.987 1.00 87.69 73 GLU A CA 1
ATOM 636 C C . GLU A 1 73 ? 31.180 8.564 -29.144 1.00 87.69 73 GLU A C 1
ATOM 638 O O . GLU A 1 73 ? 32.033 8.952 -29.940 1.00 87.69 73 GLU A O 1
ATOM 643 N N . ASP A 1 74 ? 30.532 7.410 -29.323 1.00 85.69 74 ASP A N 1
ATOM 644 C CA . ASP A 1 74 ? 30.794 6.507 -30.449 1.00 85.69 74 ASP A CA 1
ATOM 645 C C . ASP A 1 74 ? 30.434 7.145 -31.793 1.00 85.69 74 ASP A C 1
ATOM 647 O O . ASP A 1 74 ? 31.176 7.018 -32.771 1.00 85.69 74 ASP A O 1
ATOM 65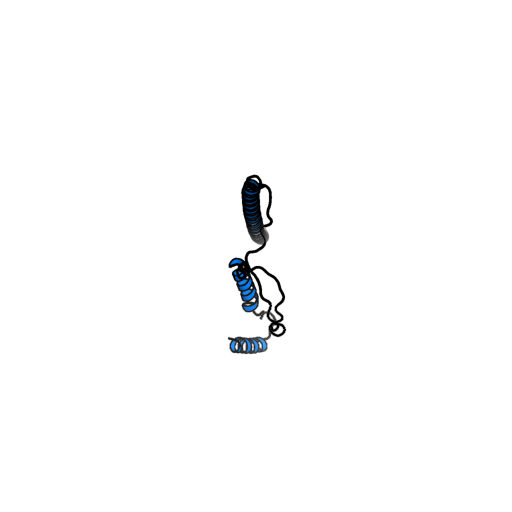1 N N . LYS A 1 75 ? 29.313 7.878 -31.863 1.00 88.75 75 LYS A N 1
ATOM 652 C CA . LYS A 1 75 ? 28.949 8.652 -33.060 1.00 88.75 75 LYS A CA 1
ATOM 653 C C . LYS A 1 75 ? 29.980 9.734 -33.353 1.00 88.75 75 LYS A C 1
ATOM 655 O O . LYS A 1 75 ? 30.377 9.870 -34.508 1.00 88.75 75 LYS A O 1
ATOM 660 N N . ARG A 1 76 ? 30.431 10.469 -32.334 1.00 87.06 76 ARG A N 1
ATOM 661 C CA . ARG A 1 76 ? 31.446 11.520 -32.462 1.00 87.06 76 ARG A CA 1
ATOM 662 C C . ARG A 1 76 ? 32.790 10.936 -32.888 1.00 87.06 76 ARG A C 1
ATOM 664 O O . ARG A 1 76 ? 33.399 11.458 -33.813 1.00 87.06 76 ARG A O 1
ATOM 671 N N . LYS A 1 77 ? 33.210 9.812 -32.303 1.00 87.69 77 LYS A N 1
ATOM 672 C CA . LYS A 1 77 ? 34.427 9.077 -32.677 1.00 87.69 77 LYS A CA 1
ATOM 673 C C . LYS A 1 77 ? 34.344 8.542 -34.107 1.00 87.69 77 LYS A C 1
ATOM 675 O O . LYS A 1 77 ? 35.290 8.692 -34.875 1.00 87.69 77 LYS A O 1
ATOM 680 N N . ARG A 1 78 ? 33.196 7.986 -34.510 1.00 85.31 78 ARG A N 1
ATOM 681 C CA . ARG A 1 78 ? 32.942 7.552 -35.894 1.00 85.31 78 ARG A CA 1
ATOM 682 C C . ARG A 1 78 ? 32.964 8.728 -36.867 1.00 85.31 78 ARG A C 1
ATOM 684 O O . ARG A 1 78 ? 33.543 8.600 -37.939 1.00 85.31 78 ARG A O 1
ATOM 691 N N . GLN A 1 79 ? 32.354 9.857 -36.507 1.00 83.75 79 GLN A N 1
ATOM 692 C CA . GLN A 1 79 ? 32.374 11.075 -37.316 1.00 83.75 79 GLN A CA 1
ATOM 693 C C . GLN A 1 79 ? 33.793 11.635 -37.437 1.00 83.75 79 GLN A C 1
ATOM 695 O O . GLN A 1 79 ? 34.185 12.022 -38.528 1.00 83.75 79 GLN A O 1
ATOM 700 N N . GLN A 1 80 ? 34.582 11.612 -36.362 1.00 82.31 80 GLN A N 1
ATOM 701 C CA . GLN A 1 80 ? 35.979 12.039 -36.373 1.00 82.31 80 GLN A CA 1
ATOM 702 C C . GLN A 1 80 ? 36.848 11.132 -37.257 1.00 82.31 80 GLN A C 1
ATOM 704 O O . GLN A 1 80 ? 37.652 11.642 -38.031 1.00 82.31 80 GLN A O 1
ATOM 709 N N . MET A 1 81 ? 36.654 9.807 -37.218 1.00 77.62 81 MET A N 1
ATOM 710 C CA . MET A 1 81 ? 37.355 8.884 -38.123 1.00 77.62 81 MET A CA 1
ATOM 711 C C . MET A 1 81 ? 36.916 9.042 -39.590 1.00 77.62 81 MET A C 1
ATOM 713 O O . MET A 1 81 ? 37.757 9.003 -40.482 1.00 77.62 81 MET A O 1
ATOM 717 N N . MET A 1 82 ? 35.626 9.285 -39.854 1.00 73.69 82 MET A N 1
ATOM 718 C CA . MET A 1 82 ? 35.114 9.604 -41.200 1.00 73.69 82 MET A CA 1
ATOM 719 C C . MET A 1 82 ? 35.639 10.948 -41.724 1.00 73.69 82 MET A C 1
ATOM 721 O O . MET A 1 82 ? 36.003 11.054 -42.890 1.00 73.69 82 MET A O 1
ATOM 725 N N . ALA A 1 83 ? 35.714 11.969 -40.869 1.00 65.50 83 ALA A N 1
ATOM 726 C CA . ALA A 1 83 ? 36.268 13.272 -41.222 1.00 65.50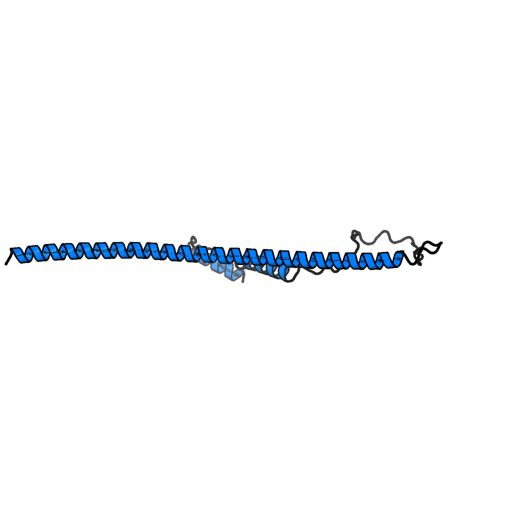 83 ALA A CA 1
ATOM 727 C C . ALA A 1 83 ? 37.787 13.198 -41.459 1.00 65.50 83 ALA A C 1
ATOM 729 O O . ALA A 1 83 ? 38.292 13.852 -42.366 1.00 65.50 83 ALA A O 1
ATOM 730 N N . GLY A 1 84 ? 38.504 12.345 -40.717 1.00 57.25 84 GLY A N 1
ATOM 731 C CA . GLY A 1 84 ? 39.916 12.042 -40.969 1.00 57.25 84 GLY A CA 1
ATOM 732 C C . GLY A 1 84 ? 40.160 11.312 -42.296 1.00 57.25 84 GLY A C 1
ATOM 733 O O . GLY A 1 84 ? 41.197 11.517 -42.918 1.00 57.25 84 GLY A O 1
ATOM 734 N N . ALA A 1 85 ? 39.191 10.524 -42.774 1.00 54.31 85 ALA A N 1
ATOM 735 C CA . ALA A 1 85 ? 39.256 9.851 -44.074 1.00 54.31 85 ALA A CA 1
ATOM 736 C C . ALA A 1 85 ? 38.892 10.759 -45.268 1.00 54.31 85 ALA A C 1
ATOM 738 O O . ALA A 1 85 ? 39.213 10.419 -46.403 1.00 54.31 85 ALA A O 1
ATOM 739 N N . PHE A 1 86 ? 38.256 11.915 -45.038 1.00 47.22 86 PHE A N 1
ATOM 740 C CA . PHE A 1 86 ? 37.906 12.868 -46.102 1.00 47.22 86 PHE A CA 1
ATOM 741 C C . PHE A 1 86 ? 39.010 13.904 -46.379 1.00 47.22 86 PHE A C 1
ATOM 743 O O . PHE A 1 86 ? 39.138 14.380 -47.503 1.00 47.22 86 PHE A O 1
ATOM 750 N N . VAL A 1 87 ? 39.865 14.219 -45.399 1.00 46.81 87 VAL A N 1
ATOM 751 C CA . VAL A 1 87 ? 40.967 15.189 -45.584 1.00 46.81 87 VAL A CA 1
ATOM 752 C C . VAL A 1 87 ? 42.172 14.587 -46.336 1.00 46.81 87 VAL A C 1
ATOM 754 O O . VAL A 1 87 ? 43.005 15.325 -46.849 1.00 46.81 87 VAL A O 1
ATOM 757 N N . GLY A 1 88 ? 42.251 13.259 -46.480 1.00 46.41 88 GLY A N 1
ATOM 758 C CA . GLY A 1 88 ? 43.350 12.578 -47.182 1.00 46.41 88 GLY A CA 1
ATOM 759 C C . GLY A 1 88 ? 43.128 12.285 -48.671 1.00 46.41 88 GLY A C 1
ATOM 760 O O . GLY A 1 88 ? 43.965 11.615 -49.267 1.00 46.41 88 GLY A O 1
ATOM 761 N N . GLY A 1 89 ? 42.015 12.717 -49.275 1.00 41.34 89 GLY A N 1
ATOM 762 C CA . GLY A 1 89 ? 41.603 12.192 -50.583 1.00 41.34 89 GLY A CA 1
ATOM 763 C C . GLY A 1 89 ? 40.826 13.142 -51.486 1.00 41.34 89 GLY A C 1
ATOM 764 O O . GLY A 1 89 ? 40.059 12.663 -52.312 1.00 41.34 89 GLY A O 1
ATOM 765 N N . VAL A 1 90 ? 41.013 14.460 -51.374 1.00 38.41 90 VAL A N 1
ATOM 766 C CA . VAL A 1 90 ? 40.596 15.391 -52.441 1.00 38.41 90 VAL A CA 1
ATOM 767 C C . VAL A 1 90 ? 41.812 15.695 -53.313 1.00 38.41 90 VAL A C 1
ATOM 769 O O . VAL A 1 90 ? 42.305 16.816 -53.392 1.00 38.41 90 VAL A O 1
ATOM 772 N N . GLY A 1 91 ? 42.325 14.626 -53.925 1.00 38.09 91 GLY A N 1
ATOM 773 C CA . GLY A 1 91 ? 42.983 14.727 -55.214 1.00 38.09 91 GLY A CA 1
ATOM 774 C C . GLY A 1 91 ? 41.899 14.993 -56.253 1.00 38.09 91 GLY A C 1
ATOM 775 O O . GLY A 1 91 ? 40.916 14.264 -56.343 1.00 38.09 91 GLY A O 1
ATOM 776 N N . GLU A 1 92 ? 42.066 16.112 -56.937 1.00 43.72 92 GLU A N 1
ATOM 777 C CA . GLU A 1 92 ? 41.477 16.516 -58.207 1.00 43.72 92 GLU A CA 1
ATOM 778 C C . GLU A 1 92 ? 40.764 15.406 -59.013 1.00 43.72 92 GLU A C 1
ATOM 780 O O . GLU A 1 92 ? 41.376 14.439 -59.457 1.00 43.72 92 GLU A O 1
ATOM 785 N N . GLY A 1 93 ? 39.462 15.608 -59.251 1.00 46.88 93 GLY A N 1
ATOM 786 C CA . GLY A 1 93 ? 38.703 14.970 -60.330 1.00 46.88 93 GLY A CA 1
ATOM 787 C C . GLY A 1 93 ? 38.130 13.575 -60.045 1.00 46.88 93 GLY A C 1
ATOM 788 O O . GLY A 1 93 ? 38.866 12.599 -59.976 1.00 46.88 93 GLY A O 1
ATOM 789 N N . THR A 1 94 ? 36.789 13.489 -60.003 1.00 43.03 94 THR A N 1
ATOM 790 C CA . THR A 1 94 ? 35.894 12.374 -60.432 1.00 43.03 94 THR A CA 1
ATOM 791 C C . THR A 1 94 ? 34.752 12.127 -59.421 1.00 43.03 94 THR A C 1
ATOM 793 O O . THR A 1 94 ? 35.018 11.876 -58.246 1.00 43.03 94 THR A O 1
ATOM 796 N N . PRO A 1 95 ? 33.466 12.144 -59.837 1.00 49.28 95 PRO A N 1
ATOM 797 C CA . PRO A 1 95 ? 32.355 11.719 -58.984 1.00 49.28 95 PRO A CA 1
ATOM 798 C C . PRO A 1 95 ? 32.240 10.179 -58.967 1.00 49.28 95 PRO A C 1
ATOM 800 O O . PRO A 1 95 ? 32.227 9.576 -60.043 1.00 49.28 95 PRO A O 1
ATOM 803 N N . PRO A 1 96 ? 32.085 9.500 -57.810 1.00 53.03 96 PRO A N 1
ATOM 804 C CA . PRO A 1 96 ? 31.819 8.067 -57.798 1.00 53.03 96 PRO A CA 1
ATOM 805 C C . PRO A 1 96 ? 30.326 7.831 -58.068 1.00 53.03 96 PRO A C 1
ATOM 807 O O . PRO A 1 96 ? 29.504 7.686 -57.161 1.00 53.03 96 PRO A O 1
ATOM 810 N N . GLY A 1 97 ? 29.970 7.833 -59.352 1.00 53.97 97 GLY A N 1
ATOM 811 C CA . GLY A 1 97 ? 28.713 7.278 -59.840 1.00 53.97 97 GLY A CA 1
ATOM 812 C C . GLY A 1 97 ? 28.614 5.789 -59.491 1.00 53.97 97 GLY A C 1
ATOM 813 O O . GLY A 1 97 ? 29.601 5.060 -59.483 1.00 53.97 97 GLY A O 1
ATOM 814 N N . ARG A 1 98 ? 27.410 5.336 -59.145 1.00 66.06 98 ARG A N 1
ATOM 815 C CA . ARG A 1 98 ? 27.112 3.955 -58.738 1.00 66.06 98 ARG A CA 1
ATOM 816 C C . ARG A 1 98 ? 27.398 2.991 -59.905 1.00 66.06 98 ARG A C 1
ATOM 818 O O . ARG A 1 98 ? 26.859 3.182 -60.990 1.00 66.06 98 ARG A O 1
ATOM 825 N N . ASN A 1 99 ? 28.178 1.934 -59.667 1.00 60.41 99 ASN A N 1
ATOM 826 C CA . ASN A 1 99 ? 28.536 0.903 -60.659 1.00 60.41 99 ASN A CA 1
ATOM 827 C C . ASN A 1 99 ? 27.424 -0.145 -60.880 1.00 60.41 99 ASN A C 1
ATOM 829 O O . ASN A 1 99 ? 27.648 -1.338 -60.687 1.00 60.41 99 ASN A O 1
ATOM 833 N N . PHE A 1 100 ? 26.210 0.260 -61.254 1.00 67.56 100 PHE A N 1
ATOM 834 C CA . PHE A 1 100 ? 25.221 -0.696 -61.771 1.00 67.56 100 PHE A CA 1
ATOM 835 C C . PHE A 1 100 ? 24.184 -0.030 -62.677 1.00 67.56 100 PHE A C 1
ATOM 837 O O . PHE A 1 100 ? 23.668 1.046 -62.378 1.00 67.56 100 PHE A O 1
ATOM 844 N N . VAL A 1 101 ? 23.861 -0.715 -63.777 1.00 65.44 101 VAL A N 1
ATOM 845 C CA . VAL A 1 101 ? 22.819 -0.341 -64.740 1.00 65.44 101 VAL A CA 1
ATOM 846 C C . VAL A 1 101 ? 21.532 -1.068 -64.346 1.00 65.44 101 VAL A C 1
ATOM 848 O O . VAL A 1 101 ? 21.479 -2.295 -64.383 1.00 65.44 101 VAL A O 1
ATOM 851 N N . VAL A 1 102 ? 20.498 -0.328 -63.937 1.00 57.94 102 VAL A N 1
ATOM 852 C CA . VAL A 1 102 ? 19.161 -0.893 -63.696 1.00 57.94 102 VAL A CA 1
ATOM 853 C C . VAL A 1 102 ? 18.363 -0.774 -64.989 1.00 57.94 102 VAL A C 1
ATOM 855 O O . VAL A 1 102 ? 17.887 0.308 -65.324 1.00 57.94 102 VAL A O 1
ATOM 858 N N . ASN A 1 103 ? 18.197 -1.885 -65.704 1.00 56.34 103 ASN A N 1
ATOM 859 C CA . ASN A 1 103 ? 17.241 -1.964 -66.805 1.00 56.34 103 ASN A CA 1
ATOM 860 C C . ASN A 1 103 ? 15.835 -2.106 -66.209 1.00 56.34 103 ASN A C 1
ATOM 862 O O . ASN A 1 103 ? 15.497 -3.146 -65.646 1.00 56.34 103 ASN A O 1
ATOM 866 N N . LYS A 1 104 ? 15.022 -1.051 -66.300 1.00 55.91 104 LYS A N 1
ATOM 867 C CA . LYS A 1 104 ? 13.583 -1.133 -66.032 1.00 55.91 104 LYS A CA 1
ATOM 868 C C . LYS A 1 104 ? 12.904 -1.681 -67.283 1.00 55.91 104 LYS A C 1
ATOM 870 O O . LYS A 1 104 ? 12.718 -0.945 -68.244 1.00 55.91 104 LYS A O 1
ATOM 875 N N . SER A 1 105 ? 12.574 -2.969 -67.278 1.00 43.62 105 SER A N 1
ATOM 876 C CA . SER A 1 105 ? 11.588 -3.525 -68.203 1.00 43.62 105 SER A CA 1
ATOM 877 C C . SER A 1 105 ? 10.188 -3.208 -67.678 1.00 43.62 105 SER A C 1
ATOM 879 O O . SER A 1 105 ? 9.898 -3.443 -66.503 1.00 43.62 105 SER A O 1
ATOM 881 N N . GLU A 1 106 ? 9.354 -2.652 -68.549 1.00 49.91 106 GLU A N 1
ATOM 882 C CA . GLU A 1 106 ? 7.931 -2.386 -68.338 1.00 49.91 106 GLU A CA 1
ATOM 883 C C . GLU A 1 106 ? 7.220 -3.668 -67.872 1.00 49.91 106 GLU A C 1
ATOM 885 O O . GLU A 1 106 ? 7.305 -4.701 -68.533 1.00 49.91 106 GLU A O 1
ATOM 890 N N . GLY A 1 107 ? 6.571 -3.625 -66.703 1.00 51.25 107 GLY A N 1
ATOM 891 C CA . GLY A 1 107 ? 5.853 -4.785 -66.153 1.00 51.25 107 GLY A CA 1
ATOM 892 C C . GLY A 1 107 ? 5.861 -4.947 -64.629 1.00 51.25 107 GLY A C 1
ATOM 893 O O . GLY A 1 107 ? 5.654 -6.058 -64.152 1.00 51.25 107 GLY A O 1
ATOM 894 N N . ALA A 1 108 ? 6.113 -3.890 -63.847 1.00 46.78 108 ALA A N 1
ATOM 895 C CA . ALA A 1 108 ? 6.060 -3.950 -62.377 1.00 46.78 108 ALA A CA 1
ATOM 896 C C . ALA A 1 108 ? 4.964 -3.061 -61.754 1.00 46.78 108 ALA A C 1
ATOM 898 O O . ALA A 1 108 ? 4.981 -2.820 -60.549 1.00 46.78 108 ALA A O 1
ATOM 899 N N . ASP A 1 109 ? 3.999 -2.611 -62.555 1.00 49.41 109 ASP A N 1
ATOM 900 C CA . ASP A 1 109 ? 2.757 -1.994 -62.088 1.00 49.41 109 ASP A CA 1
ATOM 901 C C . ASP A 1 109 ? 1.682 -3.081 -61.936 1.00 49.41 109 ASP A C 1
ATOM 903 O O . ASP A 1 109 ? 0.826 -3.185 -62.795 1.00 49.41 109 ASP A O 1
ATOM 907 N N . GLU A 1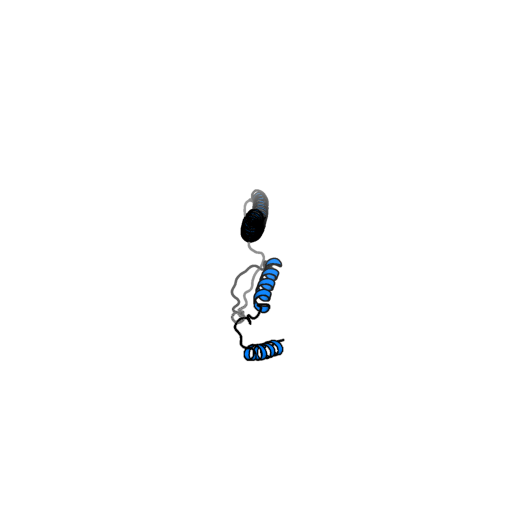 110 ? 1.783 -3.949 -60.916 1.00 53.72 110 GLU A N 1
ATOM 908 C CA . GLU A 1 110 ? 0.663 -4.743 -60.337 1.00 53.72 110 GLU A CA 1
ATOM 909 C C . GLU A 1 110 ? 1.158 -5.801 -59.323 1.00 53.72 110 GLU A C 1
ATOM 911 O O . GLU A 1 110 ? 0.856 -6.987 -59.409 1.00 53.72 110 GLU A O 1
ATOM 916 N N . ALA A 1 111 ? 1.931 -5.412 -58.306 1.00 47.16 111 ALA A N 1
ATOM 917 C CA . ALA A 1 111 ? 2.080 -6.268 -57.124 1.00 47.16 111 ALA A CA 1
ATOM 918 C C . ALA A 1 111 ? 2.520 -5.478 -55.892 1.00 47.16 111 ALA A C 1
ATOM 920 O O . ALA A 1 111 ? 3.704 -5.308 -55.616 1.00 47.16 111 ALA A O 1
ATOM 921 N N . GLY A 1 112 ? 1.537 -5.090 -55.083 1.00 40.75 112 GLY A N 1
ATOM 922 C CA . GLY A 1 112 ? 1.756 -4.863 -53.661 1.00 40.75 112 GLY A CA 1
ATOM 923 C C . GLY A 1 112 ? 2.015 -3.414 -53.288 1.00 40.75 112 GLY A C 1
ATOM 924 O O . GLY A 1 112 ? 3.147 -2.985 -53.090 1.00 40.75 112 GLY A O 1
ATOM 925 N N . GLN A 1 113 ? 0.920 -2.713 -53.021 1.00 48.53 113 GLN A N 1
ATOM 926 C CA . GLN A 1 113 ? 0.881 -1.588 -52.101 1.00 48.53 113 GLN A CA 1
ATOM 927 C C . GLN A 1 113 ? 1.418 -2.032 -50.726 1.00 48.53 113 GLN A C 1
ATOM 929 O O . GLN A 1 113 ? 0.680 -2.471 -49.846 1.00 48.53 113 GLN A O 1
ATOM 934 N N . LYS A 1 114 ? 2.737 -1.968 -50.543 1.00 42.56 114 LYS A N 1
ATOM 935 C CA . LYS A 1 114 ? 3.398 -1.998 -49.239 1.00 42.56 114 LYS A CA 1
ATOM 936 C C . LYS A 1 114 ? 4.241 -0.747 -49.148 1.00 42.56 114 LYS A C 1
ATOM 938 O O . LYS A 1 114 ? 5.351 -0.674 -49.657 1.00 42.56 114 LYS A O 1
ATOM 943 N N . THR A 1 115 ? 3.625 0.235 -48.508 1.00 41.56 115 THR A N 1
ATOM 944 C CA . THR A 1 115 ? 4.202 1.507 -48.106 1.00 41.56 115 THR A CA 1
ATOM 945 C C . THR A 1 115 ? 5.638 1.355 -47.635 1.00 41.56 115 THR A C 1
ATOM 947 O O . THR A 1 115 ? 5.956 0.656 -46.670 1.00 41.56 115 THR A O 1
ATOM 950 N N . GLU A 1 116 ? 6.464 2.081 -48.360 1.00 46.41 116 GLU A N 1
ATOM 951 C CA . GLU A 1 116 ? 7.823 2.474 -48.093 1.00 46.41 116 GLU A CA 1
ATOM 952 C C . GLU A 1 116 ? 7.964 3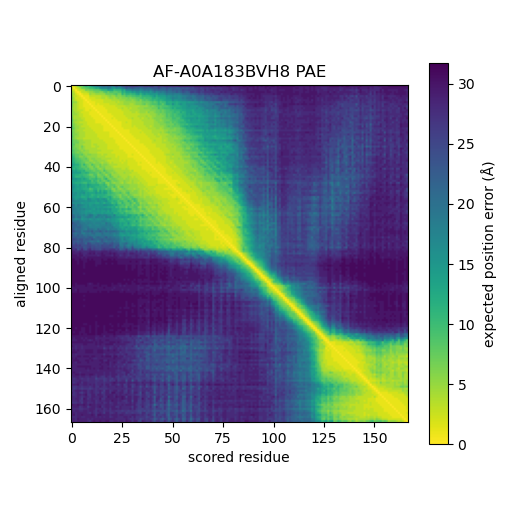.047 -46.675 1.00 46.41 116 GLU A C 1
ATOM 954 O O . GLU A 1 116 ? 7.584 4.174 -46.373 1.00 46.41 116 GLU A O 1
ATOM 959 N N . SER A 1 117 ? 8.574 2.270 -45.789 1.00 40.56 117 SER A N 1
ATOM 960 C CA . SER A 1 117 ? 9.411 2.829 -44.732 1.00 40.56 117 SER A CA 1
ATOM 961 C C . SER A 1 117 ? 10.670 1.980 -44.686 1.00 40.56 117 SER A C 1
ATOM 963 O O . SER A 1 117 ? 10.684 0.879 -44.128 1.00 40.56 117 SER A O 1
ATOM 965 N N . GLY A 1 118 ? 11.685 2.464 -45.397 1.00 37.91 118 GLY A N 1
ATOM 966 C CA . GLY A 1 118 ? 12.970 1.811 -45.550 1.00 37.91 118 GLY A CA 1
ATOM 967 C C . GLY A 1 118 ? 13.683 1.574 -44.221 1.00 37.91 118 GLY A C 1
ATOM 968 O O . GLY A 1 118 ? 13.488 2.279 -43.234 1.00 37.91 118 GLY A O 1
ATOM 969 N N . GLY A 1 119 ? 14.556 0.572 -44.240 1.00 33.91 119 GLY A N 1
ATOM 970 C CA . GLY A 1 119 ? 15.482 0.287 -43.155 1.00 33.91 119 GLY A CA 1
ATOM 971 C C . GLY A 1 119 ? 15.098 -0.960 -42.379 1.00 33.91 119 GLY A C 1
ATOM 972 O O . GLY A 1 119 ? 14.408 -0.904 -41.366 1.00 33.91 119 GLY A O 1
ATOM 973 N N . SER A 1 120 ? 15.644 -2.090 -42.824 1.00 40.53 120 SER A N 1
ATOM 974 C CA . SER A 1 120 ? 15.827 -3.304 -42.031 1.00 40.53 120 SER A CA 1
ATOM 975 C C . SER A 1 120 ? 16.763 -3.026 -40.841 1.00 40.53 120 SER A C 1
ATOM 977 O O . SER A 1 120 ? 17.901 -3.485 -40.796 1.00 40.53 120 SER A O 1
ATOM 979 N N . ILE A 1 121 ? 16.290 -2.249 -39.868 1.00 48.19 121 ILE A N 1
ATOM 980 C CA . ILE A 1 121 ? 16.818 -2.223 -38.509 1.00 48.19 121 ILE A CA 1
ATOM 981 C C . ILE A 1 121 ? 15.868 -3.108 -37.719 1.00 48.19 121 ILE A C 1
ATOM 983 O O . ILE A 1 121 ? 14.771 -2.685 -37.368 1.00 48.19 121 ILE A O 1
ATOM 987 N N . LEU A 1 122 ? 16.279 -4.362 -37.536 1.00 46.53 122 LEU A N 1
ATOM 988 C CA . LEU A 1 122 ? 15.876 -5.275 -36.467 1.00 46.53 122 LEU A CA 1
ATOM 989 C C . LEU A 1 122 ? 14.731 -4.720 -35.600 1.00 46.53 122 LEU A C 1
ATOM 991 O O . LEU A 1 122 ? 14.983 -4.066 -34.584 1.00 46.53 122 LEU A O 1
ATOM 995 N N . ARG A 1 123 ? 13.472 -4.989 -35.977 1.00 51.34 123 ARG A N 1
ATOM 996 C CA . ARG A 1 123 ? 12.339 -4.850 -35.052 1.00 51.34 123 ARG A CA 1
ATOM 997 C C . ARG A 1 123 ? 12.515 -5.919 -33.979 1.00 51.34 123 ARG A C 1
ATOM 999 O O . ARG A 1 123 ? 11.917 -6.988 -34.036 1.00 51.34 123 ARG A O 1
ATOM 1006 N N . LYS A 1 124 ? 13.409 -5.655 -33.027 1.00 60.53 124 LYS A N 1
ATOM 1007 C CA . LYS A 1 124 ? 13.486 -6.385 -31.769 1.00 60.53 124 LYS A CA 1
ATOM 1008 C C . LYS A 1 124 ? 12.082 -6.254 -31.182 1.00 60.53 124 LYS A C 1
ATOM 1010 O O . LYS A 1 124 ? 11.610 -5.132 -31.004 1.00 60.53 124 LYS A O 1
ATOM 1015 N N . GLY A 1 125 ? 11.386 -7.380 -31.014 1.00 63.12 125 GLY A N 1
ATOM 1016 C CA . GLY A 1 125 ? 10.059 -7.407 -30.397 1.00 63.12 125 GLY A CA 1
ATOM 1017 C C . GLY A 1 125 ? 10.062 -6.694 -29.037 1.00 63.12 125 GLY A C 1
ATOM 1018 O O . GLY A 1 125 ? 11.139 -6.331 -28.548 1.00 63.12 125 GLY A O 1
ATOM 1019 N N . PRO A 1 126 ? 8.886 -6.487 -28.413 1.00 72.38 126 PRO A N 1
ATOM 1020 C CA . PRO A 1 126 ? 8.795 -5.809 -27.119 1.00 72.38 126 PRO A CA 1
ATOM 1021 C C . PRO A 1 126 ? 9.855 -6.360 -26.163 1.00 72.38 126 PRO A C 1
ATOM 1023 O O . PRO A 1 126 ? 10.095 -7.572 -26.136 1.00 72.38 126 PRO A O 1
ATOM 1026 N N . SER A 1 127 ? 10.546 -5.473 -25.442 1.00 77.38 127 SER A N 1
ATOM 1027 C CA . SER A 1 127 ? 11.647 -5.879 -24.564 1.00 77.38 127 SER A CA 1
ATOM 1028 C C . SER A 1 127 ? 11.149 -6.900 -23.532 1.00 77.38 127 SER A C 1
ATOM 1030 O O . SER A 1 127 ? 9.966 -6.914 -23.201 1.00 77.38 127 SER A O 1
ATOM 1032 N N . LYS A 1 128 ? 12.027 -7.761 -22.995 1.00 81.12 128 LYS A N 1
ATOM 1033 C CA . LYS A 1 128 ? 11.620 -8.744 -21.968 1.00 81.12 128 LYS A CA 1
ATOM 1034 C C . LYS A 1 128 ? 10.867 -8.080 -20.805 1.00 81.12 128 LYS A C 1
ATOM 10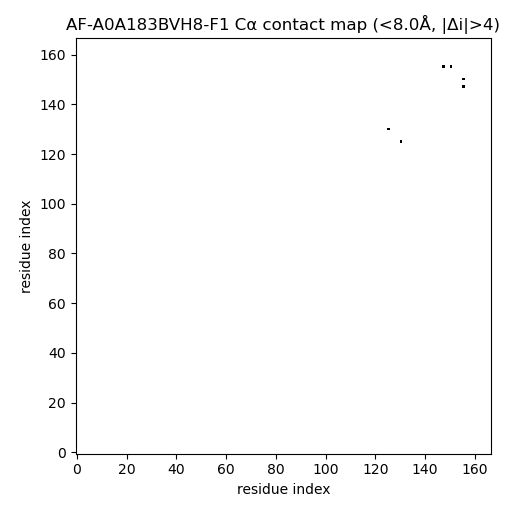36 O O . LYS A 1 128 ? 9.845 -8.596 -20.376 1.00 81.12 128 LYS A O 1
ATOM 1041 N N . ALA A 1 129 ? 11.300 -6.886 -20.397 1.00 75.38 129 ALA A N 1
ATOM 1042 C CA . ALA A 1 129 ? 10.623 -6.087 -19.378 1.00 75.38 129 ALA A CA 1
ATOM 1043 C C . ALA A 1 129 ? 9.212 -5.640 -19.804 1.00 75.38 129 ALA A C 1
ATOM 1045 O O . ALA A 1 129 ? 8.278 -5.739 -19.018 1.00 75.38 129 ALA A O 1
ATOM 1046 N N . GLN A 1 130 ? 9.027 -5.208 -21.056 1.00 79.12 130 GLN A N 1
ATOM 1047 C CA . GLN A 1 130 ? 7.703 -4.859 -21.587 1.00 79.12 130 GLN A CA 1
ATOM 1048 C C . GLN A 1 130 ? 6.786 -6.083 -21.702 1.00 79.12 130 GLN A C 1
ATOM 1050 O O . GLN A 1 130 ? 5.588 -5.976 -21.462 1.00 79.12 130 GLN A O 1
ATOM 1055 N N . GLN A 1 131 ? 7.332 -7.253 -22.047 1.00 82.62 131 GLN A N 1
ATOM 1056 C CA . GLN A 1 131 ? 6.566 -8.501 -22.091 1.00 82.62 131 GLN A CA 1
ATOM 1057 C C . GLN A 1 131 ? 6.147 -8.960 -20.691 1.00 82.62 131 GLN A C 1
ATOM 1059 O O . GLN A 1 131 ? 5.016 -9.401 -20.508 1.00 82.62 131 GLN A O 1
ATOM 1064 N N . GLU A 1 132 ? 7.027 -8.833 -19.697 1.00 86.62 132 GLU A N 1
ATOM 1065 C CA . GLU A 1 132 ? 6.716 -9.140 -18.298 1.00 86.62 132 GLU A CA 1
ATOM 1066 C C . GLU A 1 132 ? 5.686 -8.174 -17.716 1.00 86.62 132 GLU A C 1
ATOM 1068 O O . GLU A 1 132 ? 4.761 -8.612 -17.036 1.00 86.62 132 GLU A O 1
ATOM 1073 N N . GLU A 1 133 ? 5.786 -6.882 -18.024 1.00 85.81 133 GLU A N 1
ATOM 1074 C CA . GLU A 1 133 ? 4.797 -5.886 -17.617 1.00 85.81 133 GLU A CA 1
ATOM 1075 C C . GLU A 1 133 ? 3.439 -6.133 -18.287 1.00 85.81 133 GLU A C 1
ATOM 1077 O O . GLU A 1 133 ? 2.413 -6.160 -17.607 1.00 85.81 133 GLU A O 1
ATOM 1082 N N . ALA A 1 134 ? 3.422 -6.425 -19.591 1.00 88.88 134 ALA A N 1
ATOM 1083 C CA . ALA A 1 134 ? 2.205 -6.804 -20.305 1.00 88.88 134 ALA A CA 1
ATOM 1084 C C . ALA A 1 134 ? 1.591 -8.091 -19.732 1.00 88.88 134 ALA A C 1
ATOM 1086 O O . ALA A 1 134 ? 0.382 -8.152 -19.513 1.00 88.88 134 ALA A O 1
ATOM 1087 N N . LYS A 1 135 ? 2.414 -9.099 -19.415 1.00 92.31 135 LYS A N 1
ATOM 1088 C CA . LYS A 1 135 ? 1.970 -10.338 -18.765 1.00 92.31 135 LYS A CA 1
ATOM 1089 C C . LYS A 1 135 ? 1.431 -10.069 -17.362 1.00 92.31 135 LYS A C 1
ATOM 1091 O O . LYS A 1 135 ? 0.406 -10.634 -16.998 1.00 92.31 135 LYS A O 1
ATOM 1096 N N . ARG A 1 136 ? 2.075 -9.201 -16.579 1.00 91.81 136 ARG A N 1
ATOM 1097 C CA . ARG A 1 136 ? 1.626 -8.820 -15.233 1.00 91.81 136 ARG A CA 1
ATOM 1098 C C . ARG A 1 136 ? 0.288 -8.085 -15.280 1.00 91.81 136 ARG A C 1
ATOM 1100 O O . ARG A 1 136 ? -0.599 -8.418 -14.501 1.00 91.81 136 ARG A O 1
ATOM 1107 N N . ASN A 1 137 ? 0.130 -7.144 -16.208 1.00 91.94 137 ASN A N 1
ATOM 1108 C CA . ASN A 1 137 ? -1.119 -6.408 -16.414 1.00 91.94 137 ASN A CA 1
ATOM 1109 C C . ASN A 1 137 ? -2.236 -7.324 -16.920 1.00 91.94 137 ASN A C 1
ATOM 1111 O O . ASN A 1 137 ? -3.372 -7.236 -16.472 1.00 91.94 137 ASN A O 1
ATOM 1115 N N . TYR A 1 138 ? -1.915 -8.256 -17.814 1.00 93.69 138 TYR A N 1
ATOM 1116 C CA . TYR A 1 138 ? -2.873 -9.257 -18.261 1.00 93.69 138 TYR A CA 1
ATOM 1117 C C . TYR A 1 138 ? -3.316 -10.160 -17.102 1.00 93.69 138 TYR A C 1
ATOM 1119 O O . TYR A 1 138 ? -4.509 -10.336 -16.869 1.00 93.69 138 TYR A O 1
ATOM 1127 N N . MET A 1 139 ? -2.367 -10.670 -16.312 1.00 93.50 139 MET A N 1
ATOM 1128 C CA . MET A 1 139 ? -2.667 -11.523 -15.161 1.00 93.50 139 MET A CA 1
ATOM 1129 C C . MET A 1 139 ? -3.450 -10.792 -14.068 1.00 93.50 139 MET A C 1
ATOM 1131 O O . MET A 1 139 ? -4.277 -11.419 -13.417 1.00 93.50 139 MET A O 1
ATOM 1135 N N . SER A 1 140 ? -3.248 -9.487 -13.863 1.00 90.31 140 SER A N 1
ATOM 1136 C CA . SER A 1 140 ? -4.033 -8.724 -12.881 1.00 90.31 140 SER A CA 1
ATOM 1137 C C . SER A 1 140 ? -5.495 -8.546 -13.303 1.00 90.31 140 SER A C 1
ATOM 1139 O O . SER A 1 140 ? -6.380 -8.558 -12.450 1.00 90.31 140 SER A O 1
ATOM 1141 N N . ILE A 1 141 ? -5.761 -8.435 -14.609 1.00 88.69 141 ILE A N 1
ATOM 1142 C CA . ILE A 1 141 ? -7.121 -8.384 -15.160 1.00 88.69 141 ILE A CA 1
ATOM 1143 C C . ILE A 1 141 ? -7.792 -9.757 -15.049 1.00 88.69 141 ILE A C 1
ATOM 1145 O O . ILE A 1 141 ? -8.951 -9.846 -14.645 1.00 88.69 141 ILE A O 1
ATOM 1149 N N . VAL A 1 142 ? -7.064 -10.823 -15.390 1.00 89.00 142 VAL A N 1
ATOM 1150 C CA . VAL A 1 142 ? -7.581 -12.201 -15.404 1.00 89.00 142 VAL A CA 1
ATOM 1151 C C . VAL A 1 142 ? -7.818 -12.735 -13.990 1.00 89.00 142 VAL A C 1
ATOM 1153 O O . VAL A 1 142 ? -8.858 -13.332 -13.734 1.00 89.00 142 VAL A O 1
ATOM 1156 N N . ASN A 1 143 ? -6.900 -12.471 -13.056 1.00 87.25 143 ASN A N 1
ATOM 1157 C CA . ASN A 1 143 ? -6.960 -12.967 -11.676 1.00 87.25 143 ASN A CA 1
ATOM 1158 C C . ASN A 1 143 ? -7.704 -12.018 -10.729 1.00 87.25 143 ASN A C 1
ATOM 1160 O O . ASN A 1 143 ? -7.493 -12.063 -9.515 1.00 87.25 143 ASN A O 1
ATOM 1164 N N . ARG A 1 144 ? -8.545 -11.122 -11.255 1.00 87.69 144 ARG A N 1
ATOM 1165 C CA . ARG A 1 144 ? -9.307 -10.203 -10.412 1.00 87.69 144 ARG A CA 1
ATOM 1166 C C . ARG A 1 144 ? -10.276 -11.008 -9.530 1.00 87.69 144 ARG A C 1
ATOM 1168 O O . ARG A 1 144 ? -11.133 -11.706 -10.077 1.00 87.69 144 ARG A O 1
ATOM 1175 N N . PRO A 1 145 ? -10.180 -10.914 -8.190 1.00 86.56 145 PRO A N 1
ATOM 1176 C CA . PRO A 1 145 ? -11.092 -11.625 -7.308 1.00 86.56 145 PRO A CA 1
ATOM 1177 C C . PRO A 1 145 ? -12.517 -11.105 -7.508 1.00 86.56 145 PRO A C 1
ATOM 1179 O O . PRO A 1 145 ? -12.743 -9.902 -7.667 1.00 86.56 145 PRO A O 1
ATOM 1182 N N . VAL A 1 146 ? -13.476 -12.027 -7.520 1.00 87.69 146 VAL A N 1
ATOM 1183 C CA . VAL A 1 146 ? -14.899 -11.687 -7.555 1.00 87.69 146 VAL A CA 1
ATOM 1184 C C . VAL A 1 146 ? -15.308 -11.242 -6.155 1.00 87.69 146 VAL A C 1
ATOM 1186 O O . VAL A 1 146 ? -15.115 -11.987 -5.198 1.00 8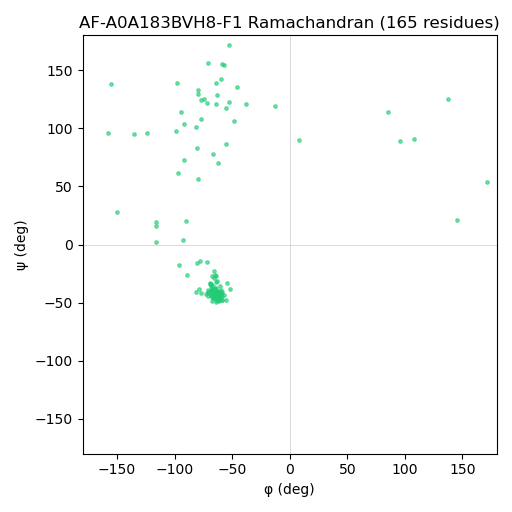7.69 146 VAL A O 1
ATOM 1189 N N . ASP A 1 147 ? -15.867 -10.038 -6.038 1.00 88.44 147 ASP A N 1
ATOM 1190 C CA . ASP A 1 147 ? -16.445 -9.567 -4.780 1.00 88.44 147 ASP A CA 1
ATOM 1191 C C . ASP A 1 147 ? -17.785 -10.268 -4.525 1.00 88.44 147 ASP A C 1
ATOM 1193 O O . ASP A 1 147 ? -18.679 -10.248 -5.372 1.00 88.44 147 ASP A O 1
ATOM 1197 N N . VAL A 1 148 ? -17.901 -10.902 -3.359 1.00 87.50 148 VAL A N 1
ATOM 1198 C CA . VAL A 1 148 ? -19.080 -11.666 -2.919 1.00 87.50 148 VAL A CA 1
ATOM 1199 C C . VAL A 1 148 ? -19.746 -11.060 -1.682 1.00 87.50 148 VAL A C 1
ATOM 1201 O O . VAL A 1 148 ? -20.736 -11.602 -1.199 1.00 87.50 148 VAL A O 1
ATOM 1204 N N . SER A 1 149 ? -19.235 -9.933 -1.177 1.00 87.69 149 SER A N 1
ATOM 1205 C CA . SER A 1 149 ? -19.620 -9.364 0.124 1.00 87.69 149 SER A CA 1
ATOM 1206 C C . SER A 1 149 ? -21.089 -8.928 0.188 1.00 87.69 149 SER A C 1
ATOM 1208 O O . SER A 1 149 ? -21.688 -8.943 1.257 1.00 87.69 149 SER A O 1
ATOM 1210 N N . ASN A 1 150 ? -21.678 -8.583 -0.962 1.00 89.00 150 ASN A N 1
ATOM 1211 C CA . ASN A 1 150 ? -23.056 -8.094 -1.084 1.00 89.00 150 ASN A CA 1
ATOM 1212 C C . ASN A 1 150 ? -23.967 -9.037 -1.897 1.00 89.00 150 ASN A C 1
ATOM 1214 O O . ASN A 1 150 ? -24.991 -8.601 -2.420 1.00 89.00 150 ASN A O 1
ATOM 1218 N N . MET A 1 151 ? -23.597 -10.314 -2.059 1.00 92.00 151 MET A N 1
ATOM 1219 C CA . MET A 1 151 ? -24.381 -11.281 -2.841 1.00 92.00 151 MET A CA 1
ATOM 1220 C C . MET A 1 151 ? -25.272 -12.145 -1.941 1.00 92.00 151 MET A C 1
ATOM 1222 O O . MET A 1 151 ? -24.832 -12.620 -0.895 1.00 92.00 151 MET A O 1
ATOM 1226 N N . LEU A 1 152 ? -26.514 -12.414 -2.364 1.00 92.44 152 LEU A N 1
ATOM 1227 C CA . LEU A 1 152 ? -27.361 -13.382 -1.666 1.00 92.44 152 LEU A CA 1
ATOM 1228 C C . LEU A 1 152 ? -26.853 -14.821 -1.889 1.00 92.44 152 LEU A C 1
ATOM 1230 O O . LEU A 1 152 ? -26.237 -15.114 -2.917 1.00 92.44 152 LEU A O 1
ATOM 1234 N N . PRO A 1 153 ? -27.171 -15.775 -0.991 1.00 91.00 153 PRO A N 1
ATOM 1235 C CA . PRO A 1 153 ? -26.717 -17.165 -1.112 1.00 91.00 153 PRO A CA 1
ATOM 1236 C C . PRO A 1 153 ? -27.068 -17.844 -2.447 1.00 91.00 153 PRO A C 1
ATOM 1238 O O . PRO A 1 153 ? -26.307 -18.677 -2.943 1.00 91.00 153 PRO A O 1
ATOM 1241 N N . ASN A 1 154 ? -28.208 -17.495 -3.049 1.00 94.06 154 ASN A N 1
ATOM 1242 C CA . ASN A 1 154 ? -28.605 -18.022 -4.357 1.00 94.06 154 ASN A CA 1
ATOM 1243 C C . ASN A 1 154 ? -27.747 -17.452 -5.495 1.00 94.06 154 ASN A C 1
ATOM 1245 O O . ASN A 1 154 ? -27.335 -18.206 -6.379 1.00 94.06 154 ASN A O 1
ATOM 1249 N N . ASP A 1 155 ? -27.404 -16.166 -5.430 1.00 92.62 155 ASP A N 1
ATOM 1250 C CA . ASP A 1 155 ? -26.537 -15.514 -6.413 1.00 92.62 155 ASP A CA 1
ATOM 1251 C C . ASP A 1 155 ? -25.105 -16.050 -6.326 1.00 92.62 155 ASP A C 1
ATOM 1253 O O . ASP A 1 155 ? -24.456 -16.254 -7.351 1.00 92.62 155 ASP A O 1
ATOM 1257 N N . ILE A 1 156 ? -24.628 -16.377 -5.118 1.00 93.75 156 ILE A N 1
ATOM 1258 C CA . ILE A 1 156 ? -23.330 -17.038 -4.909 1.00 93.75 156 ILE A CA 1
ATOM 1259 C C . ILE A 1 156 ? -23.316 -18.417 -5.585 1.00 93.75 156 ILE A C 1
ATOM 1261 O O . ILE A 1 156 ? -22.387 -18.729 -6.332 1.00 93.75 156 ILE A O 1
ATOM 1265 N N . LYS A 1 157 ? -24.362 -19.237 -5.399 1.00 93.88 157 LYS A N 1
ATOM 1266 C CA . LYS A 1 157 ? -24.480 -20.550 -6.068 1.00 93.88 157 LYS A CA 1
ATOM 1267 C C . LYS A 1 157 ? -24.483 -20.419 -7.592 1.00 93.88 157 LYS A C 1
ATOM 1269 O O . LYS A 1 157 ? -23.831 -21.209 -8.276 1.00 93.88 157 LYS A O 1
ATOM 1274 N N . ALA A 1 158 ? -25.200 -19.432 -8.131 1.00 93.69 158 ALA A N 1
ATOM 1275 C CA . ALA A 1 158 ? -25.207 -19.151 -9.564 1.00 93.69 158 ALA A CA 1
ATOM 1276 C C . ALA A 1 158 ? -23.819 -18.707 -10.055 1.00 93.69 158 ALA A C 1
ATOM 1278 O O . ALA A 1 158 ? -23.342 -19.186 -11.087 1.00 93.69 158 ALA A O 1
ATOM 1279 N N . LYS A 1 159 ? -23.129 -17.861 -9.280 1.00 92.19 159 LYS A N 1
ATOM 1280 C CA . LYS A 1 159 ? -21.788 -17.374 -9.605 1.00 92.19 159 LYS A CA 1
ATOM 1281 C C . LYS A 1 159 ? -20.746 -18.487 -9.622 1.00 92.19 159 LYS A C 1
ATOM 1283 O O . LYS A 1 159 ? -19.921 -18.518 -10.531 1.00 92.19 159 LYS A O 1
ATOM 1288 N N . ILE A 1 160 ? -20.821 -19.429 -8.682 1.00 93.38 160 ILE A N 1
ATOM 1289 C CA . ILE A 1 160 ? -19.957 -20.617 -8.649 1.00 93.38 160 ILE A CA 1
ATOM 1290 C C . ILE A 1 160 ? -20.127 -21.439 -9.930 1.00 93.38 160 ILE A C 1
ATOM 1292 O O . ILE A 1 160 ? -19.135 -21.768 -10.574 1.00 93.38 160 ILE A O 1
ATOM 1296 N N . LYS A 1 161 ? -21.370 -21.715 -10.349 1.00 95.56 161 LYS A N 1
ATOM 1297 C CA . LYS A 1 161 ? -21.637 -22.446 -11.601 1.00 95.56 161 LYS A CA 1
ATOM 1298 C C . LYS A 1 161 ? -21.096 -21.703 -12.824 1.00 95.56 161 LYS A C 1
ATOM 1300 O O . LYS A 1 161 ? -20.499 -22.326 -13.695 1.00 95.56 161 LYS A O 1
ATOM 1305 N N . GLN A 1 162 ? -21.269 -20.381 -12.871 1.00 93.06 162 GLN A N 1
ATOM 1306 C CA . GLN A 1 162 ? -20.752 -19.545 -13.957 1.00 93.06 162 GLN A CA 1
ATOM 1307 C C . GLN A 1 162 ? -19.219 -19.588 -14.038 1.00 93.06 162 GLN A C 1
ATOM 1309 O O . GLN A 1 162 ? -18.669 -19.692 -15.131 1.00 93.06 162 GLN A O 1
ATOM 1314 N N . LEU A 1 163 ? -18.529 -19.486 -12.898 1.00 92.06 163 LEU A N 1
ATOM 1315 C CA . LEU A 1 163 ? -17.068 -19.543 -12.848 1.00 92.06 163 LEU A CA 1
ATOM 1316 C C . LEU A 1 163 ? -16.556 -20.936 -13.215 1.00 92.06 163 LEU A C 1
ATOM 1318 O O . LEU A 1 163 ? -15.646 -21.041 -14.025 1.00 92.06 163 LEU A O 1
ATOM 1322 N N . HIS A 1 164 ? -17.185 -21.988 -12.691 1.00 93.44 164 HIS A N 1
ATOM 1323 C CA . HIS A 1 164 ? -16.838 -23.371 -13.007 1.00 93.44 164 HIS A CA 1
ATOM 1324 C C . HIS A 1 164 ? -17.008 -23.696 -14.497 1.00 93.44 164 HIS A C 1
ATOM 1326 O O . HIS A 1 164 ? -16.210 -24.435 -15.047 1.00 93.44 164 HIS A O 1
ATOM 1332 N N . ALA A 1 165 ? -18.015 -23.134 -15.171 1.00 94.69 165 ALA A N 1
ATOM 1333 C CA . ALA A 1 165 ? -18.210 -23.333 -16.609 1.00 94.69 165 ALA A CA 1
ATOM 1334 C C . ALA A 1 165 ? -17.174 -22.605 -17.489 1.00 94.69 165 ALA A C 1
ATOM 1336 O O . ALA A 1 165 ? -17.105 -22.861 -18.688 1.00 94.69 165 ALA A O 1
ATOM 1337 N N . ARG A 1 166 ? -16.427 -21.649 -16.922 1.00 86.50 166 ARG A N 1
ATOM 1338 C CA . ARG A 1 166 ? -15.418 -20.849 -17.630 1.00 86.50 166 ARG A CA 1
ATOM 1339 C C . ARG A 1 166 ? -13.996 -21.405 -17.474 1.00 86.50 166 ARG A C 1
ATOM 1341 O O . ARG A 1 166 ? -13.116 -20.980 -18.222 1.00 86.50 166 ARG A O 1
ATOM 1348 N N . ILE A 1 167 ? -13.782 -22.271 -16.486 1.00 84.75 167 ILE A N 1
ATOM 1349 C CA . ILE A 1 167 ? -12.531 -23.008 -16.253 1.00 84.75 167 ILE A CA 1
ATOM 1350 C C . ILE A 1 167 ? -12.492 -24.194 -17.214 1.00 84.75 167 ILE A C 1
ATOM 1352 O O . ILE A 1 167 ? -11.416 -24.398 -17.814 1.00 84.75 167 ILE A O 1
#

Radius of gyration: 40.07 Å; Cα contacts (8 Å, |Δi|>4): 3; chains: 1; bounding box: 72×40×134 Å

Secondary structure (DSSP, 8-state):
-HHHHHHHHHHHHHHHHHHHHHHHHHHHHHHHHHHHHHHHHHHHHHHHHHHHHHHHHHHHHHHHHHHHHHHHHHHHHHHHHHHHHHTT---S------S------S--SSS--------------S-HHHHHHHHHHHHHHHTPPPP-TT--HHHHHHHHHHHHTT-

Organism: Globodera pallida (NCBI:txid36090)

InterPro domains:
  IPR027707 Troponin T [PTHR11521] (2-167)
  IPR038077 Troponin domain superfamily [G3DSA:1.20.5.350] (128-167)
  IPR038077 Troponin domain superfamily [SSF90250] (127-167)

Mean predicted aligned error: 20.29 Å

Solvent-accessible surface area (backbone atoms only — not comparable to full-atom values): 10284 Å² total; per-residue (Å²): 114,78,65,62,58,49,53,51,48,55,48,51,54,48,54,50,52,53,48,55,52,48,51,55,49,51,56,50,50,49,58,49,50,52,52,51,49,55,50,50,52,54,50,51,50,52,51,51,54,51,51,50,52,50,51,54,52,51,50,52,50,51,52,53,49,54,53,47,50,51,53,48,51,51,50,51,52,51,49,50,54,53,53,59,60,56,76,76,61,81,66,84,84,82,82,90,73,78,94,70,86,83,83,83,71,92,82,76,92,85,78,76,97,66,84,87,74,85,73,96,65,80,80,72,65,79,50,74,68,55,48,50,50,50,50,51,55,50,48,54,66,72,67,53,81,81,87,61,93,87,56,55,75,68,55,48,56,52,48,51,54,56,52,62,76,72,109

Sequence (167 aa):
MALTDFEEKRRQEKDQMDNELSELRERQIRRKEERKQEEAEMAARRRQDEERRRKDEEERKAKAEVDKTKREEDKRKRQQMMAGAFVGGVGEGTPPGRNFVVNKSEGADEAGQKTESGGSILRKGPSKAQQEEAKRNYMSIVNRPVDVSNMLPNDIKAKIKQLHARI

pLDDT: mean 78.95, std 18.56, range [33.91, 96.62]